Protein AF-A0A966EY35-F1 (afdb_monomer_lite)

Radius of gyration: 13.1 Å; chains: 1; bounding box: 28×28×30 Å

Structure (mmCIF, N/CA/C/O backbone):
data_AF-A0A966EY35-F1
#
_entry.id   AF-A0A966EY35-F1
#
loop_
_atom_site.group_PDB
_atom_site.id
_atom_site.type_symbol
_atom_site.label_atom_id
_atom_site.label_alt_id
_atom_site.label_comp_id
_atom_site.label_asym_id
_atom_site.label_entity_id
_atom_site.label_seq_id
_atom_site.pdbx_PDB_ins_code
_atom_site.Cartn_x
_atom_site.Cartn_y
_atom_site.Cartn_z
_atom_site.occupancy
_atom_site.B_iso_or_equiv
_atom_site.auth_seq_id
_atom_site.auth_comp_id
_atom_site.auth_asym_id
_atom_site.auth_atom_id
_atom_site.pdbx_PDB_model_num
ATOM 1 N N . ASP A 1 1 ? 11.722 10.412 5.324 1.00 90.00 1 ASP A N 1
ATOM 2 C CA . ASP A 1 1 ? 11.388 11.345 6.418 1.00 90.00 1 ASP A CA 1
ATOM 3 C C . ASP A 1 1 ? 10.531 10.601 7.434 1.00 90.00 1 ASP A C 1
ATOM 5 O O . ASP A 1 1 ? 9.463 10.117 7.073 1.00 90.00 1 ASP A O 1
ATOM 9 N N . LEU A 1 2 ? 11.007 10.479 8.675 1.00 96.69 2 LEU A N 1
ATOM 10 C CA . LEU A 1 2 ? 10.305 9.768 9.749 1.00 96.69 2 LEU A CA 1
ATOM 11 C C . LEU A 1 2 ? 8.975 10.430 10.135 1.00 96.69 2 LEU A C 1
ATOM 13 O O . LEU A 1 2 ? 8.054 9.741 10.568 1.00 96.69 2 LEU A O 1
ATOM 17 N N . GLN A 1 3 ? 8.832 11.745 9.946 1.00 97.88 3 GLN A N 1
ATOM 18 C CA . GLN A 1 3 ? 7.566 12.425 10.215 1.00 97.88 3 GLN A CA 1
ATOM 19 C C . GLN A 1 3 ? 6.479 11.988 9.231 1.00 97.88 3 GLN A C 1
ATOM 21 O O . GLN A 1 3 ? 5.323 11.811 9.618 1.00 97.88 3 GLN A O 1
ATOM 26 N N . ARG A 1 4 ? 6.842 11.794 7.956 1.00 97.62 4 ARG A N 1
ATOM 27 C CA . ARG A 1 4 ? 5.926 11.275 6.932 1.00 97.62 4 ARG A CA 1
ATOM 28 C C . ARG A 1 4 ? 5.502 9.844 7.247 1.00 97.62 4 ARG A C 1
ATOM 30 O O . ARG A 1 4 ? 4.317 9.535 7.130 1.00 97.62 4 ARG A O 1
ATOM 37 N N . GLU A 1 5 ? 6.436 9.012 7.696 1.00 98.06 5 GLU A N 1
ATOM 38 C CA . GLU A 1 5 ? 6.147 7.637 8.107 1.00 98.06 5 GLU A CA 1
ATOM 39 C C . GLU A 1 5 ? 5.155 7.610 9.270 1.00 98.06 5 GLU A C 1
ATOM 41 O O . GLU A 1 5 ? 4.084 7.018 9.158 1.00 98.06 5 GLU A O 1
ATOM 46 N N . ALA A 1 6 ? 5.439 8.359 10.340 1.00 98.38 6 ALA A N 1
ATOM 47 C CA . ALA A 1 6 ? 4.564 8.441 11.506 1.00 98.38 6 ALA A CA 1
ATOM 48 C C . ALA A 1 6 ? 3.142 8.905 11.141 1.00 98.38 6 ALA A C 1
ATOM 50 O O . ALA A 1 6 ? 2.162 8.331 11.616 1.00 98.38 6 ALA A O 1
ATOM 51 N N . LYS A 1 7 ? 3.013 9.908 10.259 1.00 98.50 7 LYS A N 1
ATOM 52 C CA . LYS A 1 7 ? 1.706 10.380 9.768 1.00 98.50 7 LYS A CA 1
ATOM 53 C C . LYS A 1 7 ? 0.978 9.318 8.943 1.00 98.50 7 LYS A C 1
ATOM 55 O O . LYS A 1 7 ? -0.224 9.148 9.118 1.00 98.50 7 LYS A O 1
ATOM 60 N N . THR A 1 8 ? 1.692 8.602 8.077 1.00 98.38 8 THR A N 1
ATOM 61 C CA . THR A 1 8 ? 1.120 7.545 7.226 1.00 98.38 8 THR A CA 1
ATOM 62 C C . THR A 1 8 ? 0.597 6.385 8.076 1.00 98.38 8 THR A C 1
ATOM 64 O O . THR A 1 8 ? -0.553 5.975 7.922 1.00 98.38 8 THR A O 1
ATOM 67 N N . GLN A 1 9 ? 1.395 5.936 9.048 1.00 98.38 9 GLN A N 1
ATOM 68 C CA . GLN A 1 9 ? 1.027 4.894 10.010 1.00 98.38 9 GLN A CA 1
ATOM 69 C C . GLN A 1 9 ? -0.159 5.314 10.893 1.00 98.38 9 GLN A C 1
ATOM 71 O O . GLN A 1 9 ? -1.076 4.529 11.138 1.00 98.38 9 GLN A O 1
ATOM 76 N N . ALA A 1 10 ? -0.183 6.564 11.365 1.00 98.62 10 ALA A N 1
ATOM 77 C CA . ALA A 1 10 ? -1.306 7.080 12.142 1.00 98.62 10 ALA A CA 1
ATOM 78 C C . ALA A 1 10 ? -2.604 7.119 11.319 1.00 98.62 10 ALA A C 1
ATOM 80 O O . ALA A 1 10 ? -3.648 6.696 11.815 1.00 98.62 10 ALA A O 1
ATOM 81 N N . ALA A 1 11 ? -2.531 7.570 10.062 1.00 98.50 11 ALA A N 1
ATOM 82 C CA . ALA A 1 11 ? -3.684 7.658 9.173 1.00 98.50 11 ALA A CA 1
ATOM 83 C C . ALA A 1 11 ? -4.296 6.281 8.884 1.00 98.50 11 ALA A C 1
ATOM 85 O O . ALA A 1 11 ? -5.496 6.101 9.080 1.00 98.50 11 ALA A O 1
ATOM 86 N N . ILE A 1 12 ? -3.493 5.287 8.480 1.00 98.44 12 ILE A N 1
ATOM 87 C CA . ILE A 1 12 ? -4.038 3.956 8.173 1.00 98.44 12 ILE A CA 1
ATOM 88 C C . ILE A 1 12 ? -4.650 3.291 9.413 1.00 98.44 12 ILE A C 1
ATOM 90 O O . ILE A 1 12 ? -5.714 2.681 9.321 1.00 98.44 12 ILE A O 1
ATOM 94 N N . ARG A 1 13 ? -4.037 3.460 10.594 1.00 98.44 13 ARG A N 1
ATOM 95 C CA . ARG A 1 13 ? -4.560 2.910 11.853 1.00 98.44 13 ARG A CA 1
ATOM 96 C C . ARG A 1 13 ? -5.901 3.524 12.240 1.00 98.44 13 ARG A C 1
ATOM 98 O O . ARG A 1 13 ? -6.773 2.796 12.701 1.00 98.44 13 ARG A O 1
ATOM 105 N N . ASP A 1 14 ? -6.075 4.829 12.042 1.00 98.56 14 ASP A N 1
ATOM 106 C CA . ASP A 1 14 ? -7.358 5.504 12.269 1.00 98.56 14 ASP A CA 1
ATOM 107 C C . ASP A 1 14 ? -8.440 4.988 11.303 1.00 98.56 14 ASP A C 1
ATOM 109 O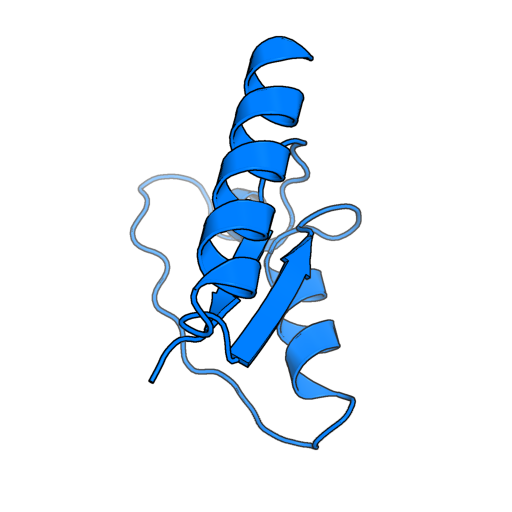 O . ASP A 1 14 ? -9.536 4.634 11.733 1.00 98.56 14 ASP A O 1
ATOM 113 N N . LEU A 1 15 ? -8.122 4.838 10.012 1.00 98.38 15 LEU A N 1
ATOM 114 C CA . LEU A 1 15 ? -9.062 4.295 9.020 1.00 98.38 15 LEU A CA 1
ATOM 115 C C . LEU A 1 15 ? -9.467 2.839 9.322 1.00 98.38 15 LEU A C 1
ATOM 117 O O . LEU A 1 15 ? -10.636 2.477 9.163 1.00 98.38 15 LEU A O 1
ATOM 121 N N . ILE A 1 16 ? -8.524 2.016 9.794 1.00 98.00 16 ILE A N 1
ATOM 122 C CA . ILE A 1 16 ? -8.792 0.646 10.261 1.00 98.00 16 ILE A CA 1
ATOM 123 C C . ILE A 1 16 ? -9.681 0.669 11.509 1.00 98.00 16 ILE A C 1
ATOM 125 O O . ILE A 1 16 ? -10.673 -0.054 11.557 1.00 98.00 16 ILE A O 1
ATOM 129 N N . ALA A 1 17 ? -9.379 1.517 12.497 1.00 98.25 17 ALA A N 1
ATOM 130 C CA . ALA A 1 17 ? -10.167 1.625 13.727 1.00 98.25 17 ALA A CA 1
ATOM 131 C C . ALA A 1 17 ? -11.620 2.063 13.465 1.00 98.25 17 ALA A C 1
ATOM 133 O O . ALA A 1 17 ? -12.530 1.646 14.177 1.00 98.25 17 ALA A O 1
ATOM 134 N N . ARG A 1 18 ? -11.849 2.859 12.414 1.00 97.75 18 ARG A N 1
ATOM 135 C CA . ARG A 1 18 ? -13.187 3.255 11.940 1.00 97.75 18 ARG A CA 1
ATOM 136 C C . ARG A 1 18 ? -13.911 2.166 11.139 1.00 97.75 18 ARG A C 1
ATOM 138 O O . ARG A 1 18 ? -15.075 2.348 10.792 1.00 97.75 18 ARG A O 1
ATOM 145 N N . GLY A 1 19 ? -13.243 1.057 10.819 1.00 97.44 19 GLY A N 1
ATOM 146 C CA . GLY A 1 19 ? -13.803 -0.048 10.037 1.00 97.44 19 GLY A CA 1
ATOM 147 C C . GLY A 1 19 ? -13.955 0.245 8.541 1.00 97.44 19 GLY A C 1
ATOM 148 O O . GLY A 1 19 ? -14.702 -0.455 7.857 1.00 97.44 19 GLY A O 1
ATOM 149 N N . TRP A 1 20 ? -13.285 1.280 8.024 1.00 97.62 20 TRP A N 1
ATOM 150 C CA . TRP A 1 20 ? -13.392 1.682 6.615 1.00 97.62 20 TRP A CA 1
ATOM 151 C C . TRP A 1 20 ? -12.477 0.866 5.699 1.00 97.62 20 TRP A C 1
ATOM 153 O O . TRP A 1 20 ? -12.783 0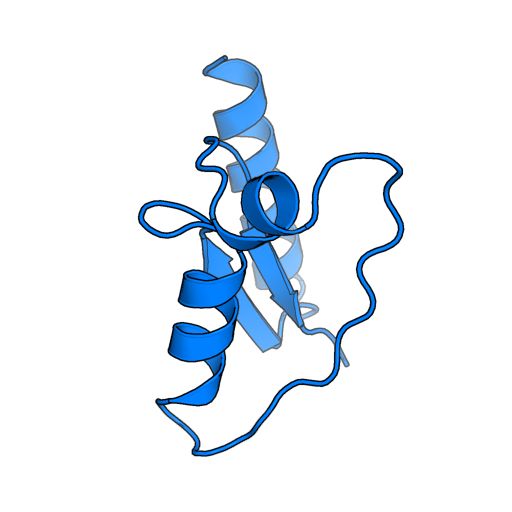.676 4.524 1.00 97.62 20 TRP A O 1
ATOM 163 N N . VAL A 1 21 ? -11.367 0.365 6.240 1.00 98.06 21 VAL A N 1
ATOM 164 C CA . VAL A 1 21 ? -10.385 -0.445 5.510 1.00 98.06 21 VAL A CA 1
ATOM 165 C C . VAL A 1 21 ? -10.777 -1.920 5.555 1.00 98.06 21 VAL A C 1
ATOM 167 O O . VAL A 1 21 ? -11.079 -2.447 6.625 1.00 98.06 21 VAL A O 1
ATOM 170 N N . LYS A 1 22 ? -10.736 -2.602 4.405 1.00 95.31 22 LYS A N 1
ATOM 171 C CA . LYS A 1 22 ? -10.962 -4.057 4.305 1.00 95.31 22 LYS A CA 1
ATOM 172 C C . LYS A 1 22 ? -9.672 -4.862 4.334 1.00 95.31 22 LYS A C 1
ATOM 174 O O . LYS A 1 22 ? -9.606 -5.893 4.991 1.00 95.31 22 LYS A O 1
ATOM 179 N N . THR A 1 23 ? -8.658 -4.386 3.627 1.00 95.44 23 THR A N 1
ATOM 180 C CA . THR A 1 23 ? -7.304 -4.942 3.625 1.00 95.44 23 THR A CA 1
ATOM 181 C C . THR A 1 23 ? -6.311 -3.809 3.404 1.00 95.44 23 THR A C 1
ATOM 183 O O . THR A 1 23 ? -6.656 -2.814 2.763 1.00 95.44 23 THR A O 1
ATOM 186 N N . ALA A 1 24 ? -5.109 -3.942 3.955 1.00 97.25 24 ALA A N 1
ATOM 187 C CA . ALA A 1 24 ? -4.012 -3.002 3.787 1.00 97.25 24 ALA A CA 1
ATOM 188 C C . ALA A 1 24 ? -2.682 -3.759 3.698 1.00 97.25 24 ALA A C 1
ATOM 190 O O . ALA A 1 24 ? -2.496 -4.755 4.396 1.00 97.25 24 ALA A O 1
ATOM 191 N N . HIS A 1 25 ? -1.773 -3.264 2.863 1.00 97.38 25 HIS A N 1
ATOM 192 C CA . HIS A 1 25 ? -0.429 -3.795 2.657 1.00 97.38 25 HIS A CA 1
ATOM 193 C C . HIS A 1 25 ? 0.540 -2.634 2.431 1.00 97.38 25 HIS A C 1
ATOM 195 O O . HIS A 1 25 ? 0.222 -1.687 1.705 1.00 97.38 25 HIS A O 1
ATOM 201 N N . ASP A 1 26 ? 1.708 -2.656 3.064 1.00 97.25 26 ASP A N 1
ATOM 202 C CA . ASP A 1 26 ? 2.738 -1.655 2.805 1.00 97.25 26 ASP A CA 1
ATOM 203 C C . ASP A 1 26 ? 3.381 -1.871 1.430 1.00 97.25 26 ASP A C 1
ATOM 205 O O . ASP A 1 26 ? 3.357 -2.967 0.872 1.00 97.25 26 ASP A O 1
ATOM 209 N N . VAL A 1 27 ? 3.921 -0.798 0.850 1.00 97.38 27 VAL A N 1
ATOM 210 C CA . VAL A 1 27 ? 4.642 -0.880 -0.423 1.00 97.38 27 VAL A CA 1
ATOM 211 C C . VAL A 1 27 ? 6.135 -0.710 -0.173 1.00 97.38 27 VAL A C 1
ATOM 213 O O . VAL A 1 27 ? 6.640 0.416 -0.204 1.00 97.38 27 VAL A O 1
ATOM 216 N N . ALA A 1 28 ? 6.815 -1.832 0.054 1.00 94.56 28 ALA A N 1
ATOM 217 C CA . ALA A 1 28 ? 8.231 -1.909 0.403 1.00 94.56 28 ALA A CA 1
ATOM 218 C C . ALA A 1 28 ? 9.081 -2.480 -0.750 1.00 94.56 28 ALA A C 1
ATOM 220 O O . ALA A 1 28 ? 9.108 -1.886 -1.833 1.00 94.56 28 ALA A O 1
ATOM 221 N N . GLU A 1 29 ? 9.787 -3.590 -0.504 1.00 95.75 29 GLU A N 1
ATOM 222 C CA . GLU A 1 29 ? 10.667 -4.260 -1.467 1.00 95.75 29 GLU A CA 1
ATOM 223 C C . GLU A 1 29 ? 9.876 -4.750 -2.689 1.00 95.75 29 GLU A C 1
ATOM 225 O O . GLU A 1 29 ? 8.766 -5.268 -2.572 1.00 95.75 29 GLU A O 1
ATOM 230 N N . GLY A 1 30 ? 10.419 -4.538 -3.888 1.00 95.81 30 GLY A N 1
ATOM 231 C CA . GLY A 1 30 ? 9.744 -4.889 -5.142 1.00 95.81 30 GLY A CA 1
ATOM 232 C C . GLY A 1 30 ? 8.623 -3.928 -5.566 1.00 95.81 30 GLY A C 1
ATOM 233 O O . GLY A 1 30 ? 8.046 -4.095 -6.645 1.00 95.81 30 GLY A O 1
ATOM 234 N N . GLY A 1 31 ? 8.338 -2.891 -4.772 1.00 97.31 31 GLY A N 1
ATOM 235 C CA . GLY A 1 31 ? 7.467 -1.781 -5.148 1.00 97.31 31 GLY A CA 1
ATOM 236 C C . GLY A 1 31 ? 5.973 -2.119 -5.230 1.00 97.31 31 GLY A C 1
ATOM 237 O O . GLY A 1 31 ? 5.470 -3.066 -4.629 1.00 97.31 31 GLY A O 1
ATOM 238 N N . LEU A 1 32 ? 5.229 -1.278 -5.957 1.00 96.81 32 LEU A N 1
ATOM 239 C CA . LEU A 1 32 ? 3.768 -1.354 -6.070 1.00 96.81 32 LEU A CA 1
ATOM 240 C C . LEU A 1 32 ? 3.294 -2.663 -6.709 1.00 96.81 32 LEU A C 1
ATOM 242 O O . LEU A 1 32 ? 2.272 -3.207 -6.297 1.00 96.81 32 LEU A O 1
ATOM 246 N N . ALA A 1 33 ? 4.022 -3.161 -7.708 1.00 96.50 33 ALA A N 1
ATOM 247 C CA . ALA A 1 33 ? 3.683 -4.402 -8.388 1.00 96.50 33 ALA A CA 1
ATOM 248 C C . ALA A 1 33 ? 3.725 -5.600 -7.432 1.00 96.50 33 ALA A C 1
ATOM 250 O O . ALA A 1 33 ? 2.812 -6.425 -7.463 1.00 96.50 33 ALA A O 1
ATOM 251 N N . MET A 1 34 ? 4.748 -5.668 -6.571 1.00 97.50 34 MET A N 1
ATOM 252 C CA . MET A 1 34 ? 4.867 -6.738 -5.582 1.00 97.50 34 MET A CA 1
ATOM 253 C C . MET A 1 34 ? 3.757 -6.641 -4.535 1.00 97.50 34 MET A C 1
ATOM 255 O O . MET A 1 34 ? 3.022 -7.606 -4.352 1.00 97.50 34 MET A O 1
ATOM 259 N N . ALA A 1 35 ? 3.538 -5.455 -3.960 1.00 97.62 35 ALA A N 1
ATOM 260 C CA . ALA A 1 35 ? 2.482 -5.252 -2.967 1.00 97.62 35 ALA A CA 1
ATOM 261 C C . ALA A 1 35 ? 1.081 -5.602 -3.512 1.00 97.62 35 ALA A C 1
ATOM 263 O O . ALA A 1 35 ? 0.271 -6.219 -2.821 1.00 97.62 35 ALA A O 1
ATOM 264 N N . LEU A 1 36 ? 0.783 -5.260 -4.774 1.00 97.19 36 LEU A N 1
ATOM 265 C CA . LEU A 1 36 ? -0.460 -5.679 -5.435 1.00 97.19 36 LEU A CA 1
ATOM 266 C C . LEU A 1 36 ? -0.560 -7.203 -5.544 1.00 97.19 36 LEU A C 1
ATOM 268 O O . LEU A 1 36 ? -1.618 -7.762 -5.257 1.00 97.19 36 LEU A O 1
ATOM 272 N N . ALA A 1 37 ? 0.518 -7.872 -5.954 1.00 96.56 37 ALA A N 1
ATOM 273 C CA . ALA A 1 37 ? 0.549 -9.324 -6.087 1.00 96.56 37 ALA A CA 1
ATOM 274 C C . ALA A 1 37 ? 0.349 -10.022 -4.729 1.00 96.56 37 ALA A C 1
ATOM 276 O O . ALA A 1 37 ? -0.497 -10.911 -4.617 1.00 96.56 37 ALA A O 1
ATOM 277 N N . GLU A 1 38 ? 1.032 -9.558 -3.681 1.00 96.88 38 GLU A N 1
ATOM 278 C CA . GLU A 1 38 ? 0.908 -10.066 -2.309 1.00 96.88 38 GLU A CA 1
ATOM 279 C C . GLU A 1 38 ? -0.501 -9.885 -1.738 1.00 96.88 38 GLU A C 1
ATOM 281 O O . GLU A 1 38 ? -1.001 -10.770 -1.046 1.00 96.88 38 GLU A O 1
ATOM 286 N N . MET A 1 39 ? -1.202 -8.801 -2.086 1.00 96.75 39 MET A N 1
ATOM 287 C CA . MET A 1 39 ? -2.614 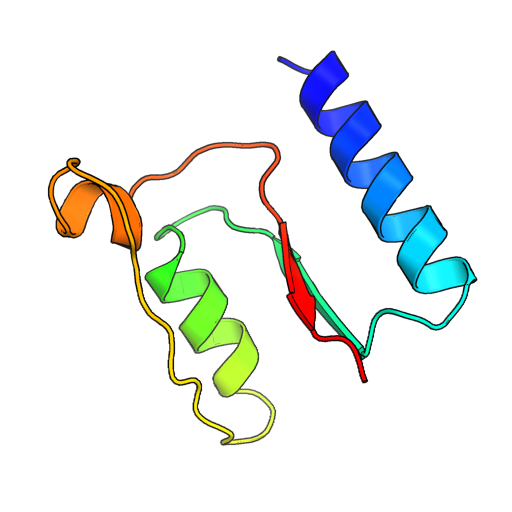-8.633 -1.724 1.00 96.75 39 MET A CA 1
ATOM 288 C C . MET A 1 39 ? -3.553 -9.595 -2.470 1.00 96.75 39 MET A C 1
ATOM 290 O O . MET A 1 39 ? -4.621 -9.930 -1.952 1.00 96.75 39 MET A O 1
ATOM 294 N N . CYS A 1 40 ? -3.177 -10.040 -3.671 1.00 96.44 40 CYS A N 1
ATOM 295 C CA . CYS A 1 40 ? -3.987 -10.926 -4.511 1.00 96.44 40 CYS A CA 1
ATOM 296 C C . CYS A 1 40 ? -3.831 -12.411 -4.136 1.00 96.44 40 CYS A C 1
ATOM 298 O O . CYS A 1 40 ? -4.798 -13.177 -4.205 1.00 96.44 40 CYS A O 1
ATOM 300 N N . PHE A 1 41 ? -2.628 -12.837 -3.729 1.00 95.38 41 PHE A N 1
ATOM 301 C CA . PHE A 1 41 ? -2.312 -14.252 -3.495 1.00 95.38 41 PHE A CA 1
ATOM 302 C C . PHE A 1 41 ? -3.179 -14.956 -2.437 1.00 95.38 41 PHE A C 1
ATOM 304 O O . PHE A 1 41 ? -3.636 -16.062 -2.731 1.00 95.38 41 PHE A O 1
ATOM 311 N N . PRO A 1 42 ? -3.468 -14.375 -1.252 1.00 95.12 42 PRO A N 1
ATOM 312 C CA . PRO A 1 42 ? -4.159 -15.098 -0.182 1.00 95.12 42 PRO A CA 1
ATOM 313 C C . PRO A 1 42 ? -5.570 -15.564 -0.550 1.00 95.12 42 PRO A C 1
ATOM 315 O O . PRO A 1 42 ? -6.055 -16.549 0.001 1.00 95.12 42 PRO A O 1
ATOM 318 N N . TYR A 1 43 ? -6.226 -14.863 -1.480 1.00 91.38 43 TYR A N 1
ATOM 319 C CA . TYR A 1 43 ? -7.623 -15.106 -1.847 1.00 91.38 43 TYR A CA 1
ATOM 320 C C . TYR A 1 43 ? -7.807 -15.520 -3.310 1.00 91.38 43 TYR A C 1
ATOM 322 O O . TYR A 1 43 ? -8.933 -15.787 -3.725 1.00 91.38 43 TYR A O 1
ATOM 330 N N . GLY A 1 44 ? -6.732 -15.551 -4.105 1.00 94.06 44 GLY A N 1
ATOM 331 C CA . GLY A 1 44 ? -6.816 -15.808 -5.544 1.00 94.06 44 GLY A CA 1
ATOM 332 C C . GLY A 1 44 ? -7.652 -14.764 -6.297 1.00 94.06 44 GLY A C 1
ATOM 333 O O . GLY A 1 44 ? -8.236 -15.076 -7.334 1.00 94.06 44 GLY A O 1
ATOM 334 N N . LEU A 1 45 ? -7.743 -13.539 -5.769 1.00 94.19 45 LEU A N 1
ATOM 335 C CA . LEU A 1 45 ? -8.476 -12.428 -6.376 1.00 94.19 45 LEU A CA 1
ATOM 336 C C . LEU A 1 45 ? -7.486 -11.497 -7.064 1.00 94.19 45 LEU A C 1
ATOM 338 O O . LEU A 1 45 ? -6.544 -11.047 -6.428 1.00 94.19 45 LEU A O 1
ATOM 342 N N . GLY A 1 46 ? -7.700 -11.199 -8.345 1.00 95.25 46 GLY A N 1
ATOM 343 C CA . GLY A 1 46 ? -6.875 -10.235 -9.075 1.00 95.25 46 GLY A CA 1
ATOM 344 C C . GLY A 1 46 ? -7.237 -8.778 -8.774 1.00 95.25 46 GLY A C 1
ATOM 345 O O . GLY A 1 46 ? -8.271 -8.481 -8.176 1.00 95.25 46 GLY A O 1
ATOM 346 N N . ALA A 1 47 ? -6.413 -7.859 -9.275 1.00 95.38 47 ALA A N 1
ATOM 347 C CA . ALA A 1 47 ? -6.664 -6.423 -9.243 1.00 95.38 47 ALA A CA 1
ATOM 348 C C . ALA A 1 47 ? -6.519 -5.823 -10.647 1.00 95.38 47 ALA A C 1
ATOM 350 O O . ALA A 1 47 ? -5.652 -6.222 -11.422 1.00 95.38 47 ALA A O 1
ATOM 351 N N . THR A 1 48 ? -7.36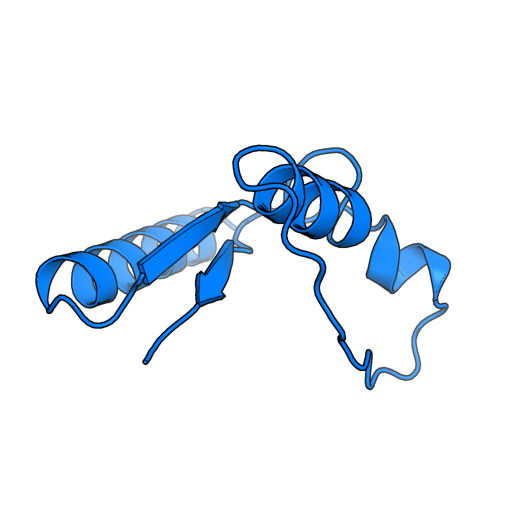3 -4.844 -10.973 1.00 96.00 48 THR A N 1
ATOM 352 C CA . THR A 1 48 ? -7.193 -3.982 -12.151 1.00 96.00 48 THR A CA 1
ATOM 353 C C . THR A 1 48 ? -6.892 -2.580 -11.655 1.00 96.00 48 THR A C 1
ATOM 355 O O . THR A 1 48 ? -7.685 -2.007 -10.911 1.00 96.00 48 THR A O 1
ATOM 358 N N . VAL A 1 49 ? -5.739 -2.042 -12.042 1.00 94.56 49 VAL A N 1
ATOM 359 C CA . VAL A 1 49 ? -5.281 -0.714 -11.626 1.00 94.56 49 VAL A CA 1
ATOM 360 C C . VAL A 1 49 ? -4.850 0.092 -12.840 1.00 94.56 49 VAL A C 1
ATOM 362 O O . VAL A 1 49 ? -4.385 -0.460 -13.835 1.00 94.56 49 VAL A O 1
ATOM 365 N N . GLU A 1 50 ? -4.984 1.408 -12.741 1.00 93.75 50 GLU A N 1
ATOM 366 C CA . GLU A 1 50 ? -4.498 2.345 -13.745 1.00 93.75 50 GLU A CA 1
ATOM 367 C C . GLU A 1 50 ? -3.431 3.237 -13.107 1.00 93.75 50 GLU A C 1
ATOM 369 O O . GLU A 1 50 ? -3.681 3.890 -12.093 1.00 93.75 50 GLU A O 1
ATOM 374 N N . LEU A 1 51 ? -2.234 3.264 -13.693 1.00 91.31 51 LEU A N 1
ATOM 375 C CA . LEU A 1 51 ? -1.142 4.118 -13.235 1.00 91.31 51 LEU A CA 1
ATOM 376 C C . LEU A 1 51 ? -1.135 5.399 -14.066 1.00 91.31 51 LEU A C 1
ATOM 378 O O . LEU A 1 51 ? -0.775 5.383 -15.241 1.00 91.31 51 LEU A O 1
ATOM 382 N N . ARG A 1 52 ? -1.554 6.509 -13.455 1.00 87.62 52 ARG A N 1
ATOM 383 C CA . ARG A 1 52 ? -1.613 7.828 -14.099 1.00 87.62 52 ARG A CA 1
ATOM 384 C C . ARG A 1 52 ? -0.460 8.700 -13.625 1.00 87.62 52 ARG A C 1
ATOM 386 O O . ARG A 1 52 ? -0.625 9.513 -12.722 1.00 87.62 52 ARG A O 1
ATOM 393 N N . ASP A 1 53 ? 0.704 8.521 -14.233 1.00 88.62 53 ASP A N 1
ATOM 394 C CA . ASP A 1 53 ? 1.892 9.326 -13.955 1.00 88.62 53 ASP A CA 1
ATOM 395 C C . ASP A 1 53 ? 2.751 9.440 -15.232 1.00 88.62 53 ASP A C 1
ATOM 397 O O . ASP A 1 53 ? 2.681 8.582 -16.112 1.00 88.62 53 ASP A O 1
ATOM 401 N N . GLN A 1 54 ? 3.513 10.529 -15.366 1.00 88.38 54 GLN A N 1
ATOM 402 C CA . GLN A 1 54 ? 4.415 10.767 -16.502 1.00 88.38 54 GLN A CA 1
ATOM 403 C C . GLN A 1 54 ? 5.769 10.058 -16.348 1.00 88.38 54 GLN A C 1
ATOM 405 O O . GLN A 1 54 ? 6.567 10.025 -17.286 1.00 88.38 54 GLN A O 1
ATOM 410 N N . ASN A 1 55 ? 6.045 9.507 -15.168 1.00 90.38 55 ASN A N 1
ATOM 411 C CA . ASN A 1 55 ? 7.220 8.698 -14.905 1.00 90.38 55 ASN A CA 1
ATOM 412 C C . ASN A 1 55 ? 7.203 7.398 -15.715 1.00 90.38 55 ASN A C 1
ATOM 414 O O . ASN A 1 55 ? 6.167 6.899 -16.156 1.00 90.38 55 ASN A O 1
ATOM 418 N N . ARG A 1 56 ? 8.389 6.810 -15.882 1.00 93.56 56 ARG A N 1
ATOM 419 C CA . ARG A 1 56 ? 8.524 5.504 -16.528 1.00 93.56 56 ARG A CA 1
ATOM 420 C C . ARG A 1 56 ? 7.762 4.432 -15.743 1.00 93.56 56 ARG A C 1
ATOM 422 O O . ARG A 1 56 ? 7.797 4.409 -14.513 1.00 93.56 56 ARG A O 1
ATOM 429 N N . ALA A 1 57 ? 7.134 3.507 -16.466 1.00 92.81 57 ALA A N 1
ATOM 430 C CA . ALA A 1 57 ? 6.313 2.449 -15.880 1.00 92.81 57 ALA A CA 1
ATOM 431 C C . ALA A 1 57 ? 7.078 1.559 -14.887 1.00 92.81 57 ALA A C 1
ATOM 433 O O . ALA A 1 57 ? 6.527 1.175 -13.862 1.00 92.81 57 ALA A O 1
ATOM 434 N N . ASP A 1 58 ? 8.351 1.264 -15.151 1.00 94.38 58 ASP A N 1
ATOM 435 C CA . ASP A 1 58 ? 9.191 0.472 -14.252 1.00 94.38 58 ASP A CA 1
ATOM 436 C C . ASP A 1 58 ? 9.460 1.185 -12.922 1.00 94.38 58 ASP A C 1
ATOM 438 O O . ASP A 1 58 ? 9.371 0.564 -11.868 1.00 94.38 58 ASP A O 1
ATOM 442 N N . ALA A 1 59 ? 9.695 2.497 -12.951 1.00 94.19 59 ALA A N 1
ATOM 443 C CA . ALA A 1 59 ? 9.836 3.299 -11.740 1.00 94.19 59 ALA A CA 1
ATOM 444 C C . ALA A 1 59 ? 8.533 3.348 -10.921 1.00 94.19 59 ALA A C 1
ATOM 446 O O . ALA A 1 59 ? 8.579 3.341 -9.693 1.00 94.19 59 ALA A O 1
ATOM 447 N N . LEU A 1 60 ? 7.370 3.363 -11.578 1.00 94.56 60 LEU A N 1
ATOM 448 C CA . LEU A 1 60 ? 6.073 3.334 -10.891 1.00 94.56 60 LEU A CA 1
ATOM 449 C C . LEU A 1 60 ? 5.774 1.968 -10.267 1.00 94.56 60 LEU A C 1
ATOM 451 O O . LEU A 1 60 ? 5.280 1.896 -9.143 1.00 94.56 60 LEU A O 1
ATOM 455 N N . LEU A 1 61 ? 6.067 0.892 -10.997 1.00 95.94 61 LEU A N 1
ATOM 456 C CA . LEU A 1 61 ? 5.748 -0.475 -10.595 1.00 95.94 61 LEU A CA 1
ATOM 457 C C . LEU A 1 61 ? 6.733 -1.025 -9.565 1.00 95.94 61 LEU A C 1
ATOM 459 O O . LEU A 1 61 ? 6.304 -1.636 -8.592 1.00 95.94 61 LEU A O 1
ATOM 463 N N . TYR A 1 62 ? 8.028 -0.784 -9.754 1.00 96.25 62 TYR A N 1
ATOM 464 C CA . TYR A 1 62 ? 9.099 -1.412 -8.975 1.00 96.25 62 TYR A CA 1
ATOM 465 C C . TYR A 1 62 ? 9.899 -0.414 -8.136 1.00 96.25 62 TYR A C 1
ATOM 467 O O . TYR A 1 62 ? 10.796 -0.809 -7.400 1.00 96.25 62 TYR A O 1
ATOM 475 N N . GLY A 1 63 ? 9.590 0.883 -8.225 1.00 94.88 63 GLY A N 1
ATOM 476 C CA . GLY A 1 63 ? 10.222 1.893 -7.385 1.00 94.88 63 GLY A CA 1
ATOM 477 C C . GLY A 1 63 ? 9.866 1.699 -5.915 1.00 94.88 63 GLY A C 1
ATOM 478 O O . GLY A 1 63 ? 8.686 1.681 -5.538 1.00 94.88 63 GLY A O 1
ATOM 479 N N . GLU A 1 64 ? 10.896 1.611 -5.084 1.00 94.75 64 GLU A N 1
ATOM 480 C CA . GLU A 1 64 ? 10.792 1.447 -3.639 1.00 94.75 64 GLU A CA 1
ATOM 481 C C . GLU A 1 64 ? 10.873 2.807 -2.948 1.00 94.75 64 GLU A C 1
ATOM 483 O O . GLU A 1 64 ? 11.764 3.618 -3.208 1.00 94.75 64 GLU A O 1
ATOM 488 N N . ALA A 1 65 ? 9.916 3.081 -2.067 1.00 92.75 65 ALA A N 1
ATOM 489 C CA . ALA A 1 65 ? 9.914 4.291 -1.263 1.00 92.75 65 ALA A CA 1
ATOM 490 C C . ALA A 1 65 ? 9.140 4.045 0.036 1.00 92.75 65 ALA A C 1
ATOM 492 O O . ALA A 1 65 ? 8.057 3.454 -0.022 1.00 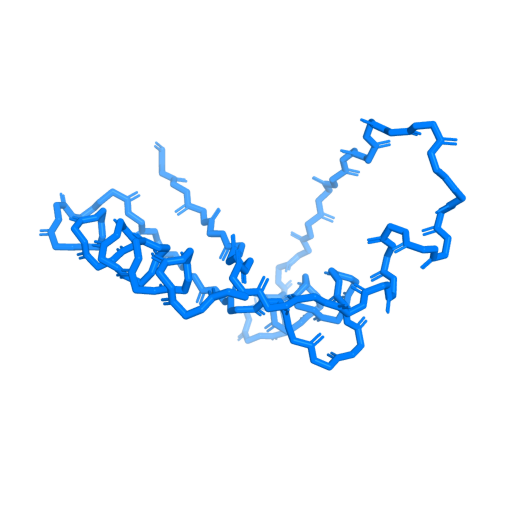92.75 65 ALA A O 1
ATOM 493 N N . PRO A 1 66 ? 9.639 4.532 1.188 1.00 95.19 66 PRO A N 1
ATOM 494 C CA . PRO A 1 66 ? 8.943 4.382 2.458 1.00 95.19 66 PRO A CA 1
ATOM 495 C C . PRO A 1 66 ? 7.651 5.211 2.483 1.00 95.19 66 PRO A C 1
ATOM 497 O O . PRO A 1 66 ? 7.435 6.098 1.649 1.00 95.19 66 PRO A O 1
ATOM 500 N N .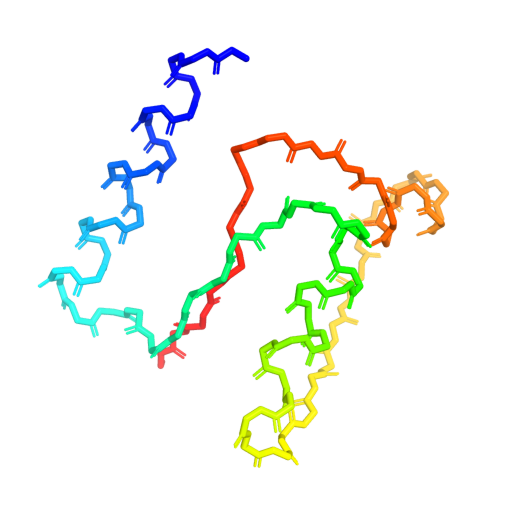 SER A 1 67 ? 6.821 4.980 3.500 1.00 97.19 67 SER A N 1
ATOM 501 C CA . SER A 1 67 ? 5.598 5.751 3.754 1.00 97.19 67 SER A CA 1
ATOM 502 C C . SER A 1 67 ? 4.559 5.651 2.634 1.00 97.19 67 SER A C 1
ATOM 504 O O . SER A 1 67 ? 3.937 6.648 2.252 1.00 97.19 67 SER A O 1
ATOM 506 N N . ARG A 1 68 ? 4.376 4.440 2.100 1.00 97.25 68 ARG A N 1
ATOM 507 C CA . ARG A 1 68 ? 3.343 4.102 1.115 1.00 97.25 68 ARG A CA 1
ATOM 508 C C . ARG A 1 68 ? 2.604 2.846 1.557 1.00 97.25 68 ARG A C 1
ATOM 510 O O . ARG A 1 68 ? 3.231 1.864 1.938 1.00 97.25 68 ARG A O 1
ATOM 517 N N . ILE A 1 69 ? 1.279 2.890 1.484 1.00 98.00 69 ILE A N 1
ATOM 518 C CA . ILE A 1 69 ? 0.393 1.790 1.871 1.00 98.00 69 ILE A CA 1
ATOM 519 C C . ILE A 1 69 ? -0.705 1.688 0.818 1.00 98.00 69 ILE A C 1
ATOM 521 O O . ILE A 1 69 ? -1.310 2.700 0.458 1.00 98.00 69 ILE A O 1
ATOM 525 N N . LEU A 1 70 ? -0.959 0.475 0.340 1.00 97.44 70 LEU A N 1
ATOM 526 C CA . LEU A 1 70 ? -2.098 0.131 -0.497 1.00 97.44 70 LEU A CA 1
ATOM 527 C C . LEU A 1 70 ? -3.209 -0.428 0.394 1.00 97.44 70 LEU A C 1
ATOM 529 O O . LEU A 1 70 ? -2.946 -1.247 1.269 1.00 97.44 70 LEU A O 1
ATOM 533 N N . PHE A 1 71 ? -4.449 0.010 0.200 1.00 97.69 71 PHE A N 1
ATOM 534 C CA . PHE A 1 71 ? -5.584 -0.503 0.962 1.00 97.69 71 PHE A CA 1
ATOM 535 C C . PHE A 1 71 ? -6.872 -0.455 0.144 1.00 97.69 71 PHE A C 1
ATOM 537 O O . PHE A 1 71 ? -6.986 0.323 -0.804 1.00 97.69 71 PHE A O 1
ATOM 544 N N . THR A 1 72 ? -7.847 -1.283 0.513 1.00 97.12 72 THR A N 1
ATOM 545 C CA . THR A 1 72 ? -9.178 -1.291 -0.109 1.00 97.12 72 THR A CA 1
ATOM 546 C C . THR A 1 72 ? -10.254 -0.860 0.883 1.00 97.12 72 THR A C 1
ATOM 548 O O . THR A 1 72 ? -10.101 -0.992 2.101 1.00 97.12 72 THR A O 1
ATOM 551 N N . VAL A 1 73 ? -11.352 -0.337 0.345 1.00 96.38 73 VAL A N 1
ATOM 552 C CA . VAL A 1 73 ? -12.542 0.122 1.077 1.00 96.38 73 VAL A CA 1
ATOM 553 C C . VAL A 1 73 ? -13.793 -0.545 0.493 1.00 96.38 73 VAL A C 1
ATOM 555 O O . VAL A 1 73 ? -13.699 -1.235 -0.524 1.00 96.38 73 VAL A O 1
ATOM 558 N N . SER A 1 74 ? -14.951 -0.365 1.136 1.00 83.44 74 SER A N 1
ATOM 559 C CA . SER A 1 74 ? -16.266 -0.732 0.578 1.00 83.44 74 SER A CA 1
ATOM 560 C C . SER A 1 74 ? -17.000 0.458 -0.005 1.00 83.44 74 SER A C 1
ATOM 562 O O . SER A 1 74 ? -16.817 1.569 0.537 1.00 83.44 74 SER A O 1
#

Foldseek 3Di:
DVVLQVVLVVVVVVCVVVVFWPDKFFAAAQGPQVRQVVVCPVPVHHDDDDDPDPDDPCCRRRPGDHNGMDTDGD

Secondary structure (DSSP, 8-state):
-HHHHHHHHHHHHHHHHTT-EEEEEE--TTHHHHHHHHHHGGGT---------SS-HHHHHH---SS-EEEEE-

pLDDT: mean 95.71, std 2.91, range [83.44, 98.62]

Sequence (74 aa):
DLQREAKTQAAIRDLIARGWVKTAHDVAEGGLAMALAEMCFPYGLGATVELRDQNRADALLYGEAPSRILFTVS